Protein AF-A0A151RC34-F1 (afdb_monomer_lite)

Radius of gyration: 18.87 Å; chains: 1; bounding box: 46×56×33 Å

Secondary structure (DSSP, 8-state):
-HHHHHHHHHHHHHHH-GGGSS--SS-HHHHHHHHHHHHHHHHHHHHH-S----------------------S-HHHHHHHHHHHHHHHHHHHHHHHHHHHHTT-

Structure (mmCIF, N/CA/C/O backbone):
data_AF-A0A151RC34-F1
#
_entry.id   AF-A0A151RC34-F1
#
loop_
_atom_site.group_PDB
_atom_site.id
_atom_site.type_symbol
_atom_site.label_atom_id
_atom_site.label_alt_id
_atom_site.label_comp_id
_atom_site.label_asym_id
_atom_site.label_entity_id
_atom_site.label_seq_id
_atom_site.pdbx_PDB_ins_code
_atom_site.Cartn_x
_atom_site.Cartn_y
_atom_site.Cartn_z
_atom_site.occupancy
_atom_site.B_iso_or_equiv
_atom_site.auth_seq_id
_atom_site.auth_comp_id
_atom_site.auth_asym_id
_atom_site.auth_atom_id
_atom_site.pdbx_PDB_model_num
ATOM 1 N N . VAL A 1 1 ? -4.621 -21.287 5.215 1.00 83.62 1 VAL A N 1
ATOM 2 C CA . VAL A 1 1 ? -4.335 -20.831 3.830 1.00 83.62 1 VAL A CA 1
ATOM 3 C C . VAL A 1 1 ? -4.785 -19.389 3.599 1.00 83.62 1 VAL A C 1
ATOM 5 O O . VAL A 1 1 ? -3.921 -18.561 3.359 1.00 83.62 1 VAL A O 1
ATOM 8 N N . LEU A 1 2 ? -6.077 -19.045 3.736 1.00 89.44 2 LEU A N 1
ATOM 9 C CA . LEU A 1 2 ? -6.580 -17.684 3.454 1.00 89.44 2 LEU A CA 1
ATOM 10 C C . LEU A 1 2 ? -5.937 -16.584 4.319 1.00 89.44 2 LEU A C 1
ATOM 12 O O . LEU A 1 2 ? -5.527 -15.558 3.788 1.00 89.44 2 LEU A O 1
ATOM 16 N N . ARG A 1 3 ? -5.788 -16.822 5.630 1.00 88.75 3 ARG A N 1
ATOM 17 C CA . ARG A 1 3 ? -5.113 -15.891 6.552 1.00 88.75 3 ARG A CA 1
ATOM 18 C C . ARG A 1 3 ? -3.698 -15.538 6.075 1.00 88.75 3 ARG A C 1
ATOM 20 O O . ARG A 1 3 ? -3.411 -14.360 5.921 1.00 88.75 3 ARG A O 1
ATOM 27 N N . ASN A 1 4 ? -2.873 -16.533 5.741 1.00 88.06 4 ASN A N 1
ATOM 28 C CA . ASN A 1 4 ? -1.509 -16.301 5.249 1.00 88.06 4 ASN A CA 1
ATOM 29 C C . ASN A 1 4 ? -1.482 -15.478 3.954 1.00 88.06 4 ASN A C 1
ATOM 31 O O . ASN A 1 4 ? -0.586 -14.664 3.761 1.00 88.06 4 ASN A O 1
ATOM 35 N N . VAL A 1 5 ? -2.449 -15.683 3.053 1.00 85.94 5 VAL A N 1
ATOM 36 C CA . VAL A 1 5 ? -2.542 -14.895 1.813 1.00 85.94 5 VAL A CA 1
ATOM 37 C C . VAL A 1 5 ? -2.852 -13.435 2.133 1.00 85.94 5 VAL A C 1
ATOM 39 O O . VAL A 1 5 ? -2.202 -12.542 1.597 1.00 85.94 5 VAL A O 1
ATOM 42 N N . ILE A 1 6 ? -3.802 -13.196 3.039 1.00 86.00 6 ILE A N 1
ATOM 43 C CA . ILE A 1 6 ? -4.184 -11.851 3.479 1.00 86.00 6 ILE A CA 1
ATOM 44 C C . ILE A 1 6 ? -3.004 -11.157 4.174 1.00 86.00 6 ILE A C 1
ATOM 46 O O . ILE A 1 6 ? -2.664 -10.029 3.828 1.00 86.00 6 ILE A O 1
ATOM 50 N N . GLU A 1 7 ? -2.336 -11.843 5.101 1.00 88.81 7 GLU A N 1
ATOM 51 C CA . GLU A 1 7 ? -1.150 -11.335 5.801 1.00 88.81 7 GLU A CA 1
ATOM 52 C C . GLU A 1 7 ? -0.027 -10.983 4.823 1.00 88.81 7 GLU A C 1
ATOM 54 O O . GLU A 1 7 ? 0.583 -9.923 4.946 1.00 88.81 7 GLU A O 1
ATOM 59 N N . ARG A 1 8 ? 0.197 -11.814 3.797 1.00 86.62 8 ARG A N 1
ATOM 60 C CA . ARG A 1 8 ? 1.208 -11.543 2.771 1.00 86.62 8 ARG A CA 1
ATOM 61 C C . ARG A 1 8 ? 0.883 -10.302 1.940 1.00 86.62 8 ARG A C 1
ATOM 63 O O . ARG A 1 8 ? 1.788 -9.524 1.654 1.00 86.62 8 ARG A O 1
ATOM 70 N N . ILE A 1 9 ? -0.384 -10.090 1.579 1.00 86.69 9 ILE A N 1
ATOM 71 C CA . ILE A 1 9 ? -0.818 -8.880 0.858 1.00 86.69 9 ILE A CA 1
ATOM 72 C C . ILE A 1 9 ? -0.559 -7.633 1.710 1.00 86.69 9 ILE A C 1
ATOM 74 O O . ILE A 1 9 ? 0.039 -6.672 1.227 1.00 86.69 9 ILE A O 1
ATOM 78 N N . PHE A 1 10 ? -0.939 -7.662 2.990 1.00 86.88 10 PHE A N 1
ATOM 79 C CA . PHE A 1 10 ? -0.669 -6.545 3.895 1.00 86.88 10 PHE A CA 1
ATOM 80 C C . PHE A 1 10 ? 0.828 -6.325 4.135 1.00 86.88 10 PHE A C 1
ATOM 82 O O . PHE A 1 10 ? 1.250 -5.177 4.244 1.00 86.88 10 PHE A O 1
ATOM 89 N N . GLY A 1 11 ? 1.636 -7.388 4.166 1.00 89.19 11 GLY A N 1
ATOM 90 C CA . GLY A 1 11 ? 3.095 -7.289 4.238 1.00 89.19 11 GLY A CA 1
ATOM 91 C C . GLY A 1 11 ? 3.692 -6.541 3.043 1.00 89.19 11 GLY A C 1
ATOM 92 O O . GLY A 1 11 ? 4.480 -5.617 3.230 1.00 89.19 11 GLY A O 1
ATOM 93 N N . ILE A 1 12 ? 3.248 -6.863 1.822 1.00 86.50 12 IL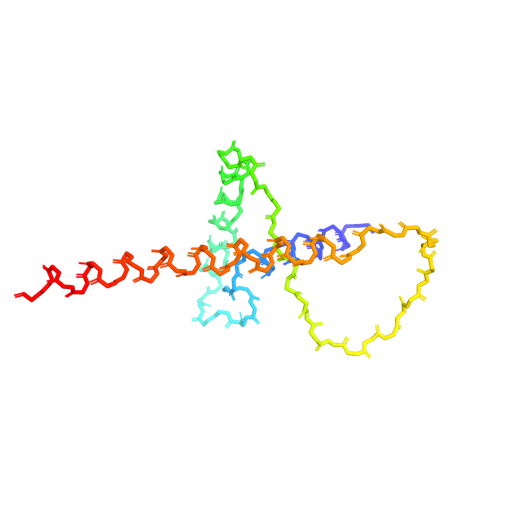E A N 1
ATOM 94 C CA . ILE A 1 12 ? 3.667 -6.148 0.603 1.00 86.50 12 ILE A CA 1
ATOM 95 C C . ILE A 1 12 ? 3.255 -4.676 0.680 1.00 86.50 12 ILE A C 1
ATOM 97 O O . ILE A 1 12 ? 4.056 -3.795 0.382 1.00 86.50 12 ILE A O 1
ATOM 101 N N . PHE A 1 13 ? 2.019 -4.391 1.096 1.00 88.44 13 PHE A N 1
ATOM 102 C CA . PHE A 1 13 ? 1.532 -3.014 1.177 1.00 88.44 13 PHE A CA 1
ATOM 103 C C . PHE A 1 13 ? 2.275 -2.190 2.225 1.00 88.44 13 PHE A C 1
ATOM 105 O O . PHE A 1 13 ? 2.613 -1.050 1.933 1.00 88.44 13 PHE A O 1
ATOM 112 N N . LYS A 1 14 ? 2.593 -2.761 3.391 1.00 89.19 14 LYS A N 1
ATOM 113 C CA . LYS A 1 14 ? 3.426 -2.101 4.407 1.00 89.19 14 LYS A CA 1
ATOM 114 C C . LYS A 1 14 ? 4.838 -1.813 3.909 1.00 89.19 14 LYS A C 1
ATOM 116 O O . LYS A 1 14 ? 5.324 -0.705 4.084 1.00 89.19 14 LYS A O 1
ATOM 121 N N . SER A 1 15 ? 5.453 -2.770 3.215 1.00 87.62 15 SER A N 1
ATOM 122 C CA . SER A 1 15 ? 6.780 -2.586 2.617 1.00 87.62 15 SER A CA 1
ATOM 123 C C . SER A 1 15 ? 6.790 -1.542 1.491 1.00 87.62 15 SER A C 1
ATOM 125 O O . SER A 1 15 ? 7.776 -0.832 1.321 1.00 87.62 15 SER A O 1
ATOM 127 N N . ARG A 1 16 ? 5.709 -1.434 0.707 1.00 85.81 16 ARG A N 1
ATOM 128 C CA . ARG A 1 16 ? 5.620 -0.519 -0.447 1.00 85.81 16 ARG A CA 1
ATOM 129 C C . ARG A 1 16 ? 5.124 0.881 -0.086 1.00 85.81 16 ARG A C 1
ATOM 131 O O . ARG A 1 16 ? 5.522 1.848 -0.730 1.00 85.81 16 ARG A O 1
ATOM 138 N N . PHE A 1 17 ? 4.228 0.996 0.889 1.00 89.12 17 PHE A N 1
ATOM 139 C CA . PHE A 1 17 ? 3.571 2.248 1.242 1.00 89.12 17 PHE A CA 1
ATOM 140 C C . PHE A 1 17 ? 3.657 2.474 2.753 1.00 89.12 17 PHE A C 1
ATOM 142 O O . PHE A 1 17 ? 2.919 1.877 3.540 1.00 89.12 17 PHE A O 1
ATOM 149 N N . THR A 1 18 ? 4.511 3.417 3.152 1.00 89.50 18 THR A N 1
ATOM 150 C CA . THR A 1 18 ? 4.764 3.778 4.559 1.00 89.50 18 THR A CA 1
ATOM 151 C C . THR A 1 18 ? 3.513 4.231 5.314 1.00 89.50 18 THR A C 1
ATOM 153 O O . THR A 1 18 ? 3.469 4.150 6.539 1.00 89.50 18 THR A O 1
ATOM 156 N N . ILE A 1 19 ? 2.455 4.635 4.602 1.00 88.19 19 ILE A N 1
ATOM 157 C CA . ILE A 1 19 ? 1.146 4.974 5.177 1.00 88.19 19 ILE A CA 1
ATOM 158 C C . ILE A 1 19 ? 0.487 3.809 5.936 1.00 88.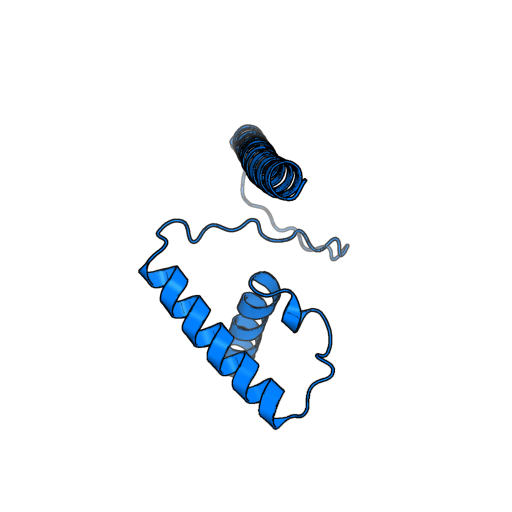19 19 ILE A C 1
ATOM 160 O O . ILE A 1 19 ? -0.390 4.053 6.756 1.00 88.19 19 ILE A O 1
ATOM 164 N N . PHE A 1 20 ? 0.903 2.558 5.699 1.00 87.19 20 PHE A N 1
ATOM 165 C CA . PHE A 1 20 ? 0.422 1.391 6.451 1.00 87.19 20 PHE A CA 1
ATOM 166 C C . PHE A 1 20 ? 1.289 1.029 7.671 1.00 87.19 20 PHE A C 1
ATOM 168 O O . PHE A 1 20 ? 0.927 0.105 8.407 1.00 87.19 20 PHE A O 1
ATOM 175 N N . ASN A 1 21 ? 2.419 1.712 7.902 1.00 85.94 21 ASN A N 1
ATOM 176 C CA . ASN A 1 21 ? 3.308 1.429 9.041 1.00 85.94 21 ASN A CA 1
ATOM 177 C C . ASN A 1 21 ? 2.770 1.983 10.365 1.00 85.94 21 ASN A C 1
ATOM 179 O O . ASN A 1 21 ? 3.126 1.489 11.433 1.00 85.94 21 ASN A O 1
ATOM 183 N N . SER A 1 22 ? 1.875 2.964 10.306 1.00 83.56 22 SER A N 1
ATOM 184 C CA . SER A 1 22 ? 1.146 3.490 11.456 1.00 83.56 22 SER A CA 1
ATOM 185 C C . SER A 1 22 ? -0.355 3.439 11.192 1.00 83.56 22 SER A C 1
ATOM 187 O O . SER A 1 22 ? -0.797 3.338 10.049 1.00 83.56 22 SER A O 1
ATOM 189 N N . ALA A 1 23 ? -1.156 3.467 12.259 1.00 79.25 23 ALA A N 1
ATOM 190 C CA . ALA A 1 23 ? -2.605 3.551 12.134 1.00 79.25 23 ALA A CA 1
ATOM 191 C C . ALA A 1 23 ? -2.969 4.910 11.508 1.00 79.25 23 ALA A C 1
ATOM 193 O O . ALA A 1 23 ? -2.732 5.943 12.142 1.00 79.25 23 ALA A O 1
ATOM 194 N N . PRO A 1 24 ? -3.532 4.946 10.287 1.00 76.56 24 PRO A N 1
ATOM 195 C CA . PRO A 1 24 ? -3.854 6.213 9.660 1.00 76.56 24 PRO A CA 1
ATOM 196 C C . PRO A 1 24 ? -4.971 6.903 10.457 1.00 76.56 24 PRO A C 1
ATOM 198 O O . PRO A 1 24 ? -5.970 6.245 10.771 1.00 76.56 24 PRO A O 1
ATOM 201 N N . PRO A 1 25 ? -4.876 8.211 10.755 1.00 85.62 25 PRO A N 1
ATOM 202 C CA . PRO A 1 25 ? -5.888 8.948 11.514 1.00 85.62 25 PRO A CA 1
ATOM 203 C C . PRO A 1 25 ? -7.111 9.294 10.641 1.00 85.62 25 PRO A C 1
ATOM 205 O O . PRO A 1 25 ? -7.613 10.415 10.652 1.00 85.62 25 PRO A O 1
ATOM 208 N N . PHE A 1 26 ? -7.571 8.341 9.833 1.00 88.62 26 PHE A N 1
ATOM 209 C CA . PHE A 1 26 ? -8.663 8.518 8.885 1.00 88.62 26 PHE A CA 1
ATOM 210 C C . PHE A 1 26 ? -9.906 7.752 9.322 1.00 88.62 26 PHE A C 1
ATOM 212 O O . PHE A 1 26 ? -9.821 6.703 9.963 1.00 88.62 26 PHE A O 1
ATOM 219 N N . LEU A 1 27 ? -11.074 8.250 8.911 1.00 92.81 27 LEU A N 1
ATOM 220 C CA . LEU A 1 27 ? -12.336 7.532 9.064 1.00 92.81 27 LEU A CA 1
ATOM 221 C C . LEU A 1 27 ? -12.278 6.192 8.321 1.00 92.81 27 LEU A C 1
ATOM 223 O O . LEU A 1 27 ? -11.622 6.074 7.287 1.00 92.81 27 LEU A O 1
ATOM 227 N N . PHE A 1 28 ? -13.031 5.201 8.802 1.00 90.19 28 PHE A N 1
ATOM 228 C CA . PHE A 1 28 ? -13.041 3.855 8.221 1.00 90.19 28 PHE A CA 1
ATOM 229 C C . PHE A 1 28 ? -13.296 3.853 6.703 1.00 90.19 28 PHE A C 1
ATOM 231 O O . PHE A 1 28 ? -12.609 3.155 5.964 1.00 90.19 28 PHE A O 1
ATOM 238 N N . LYS A 1 29 ? -14.216 4.700 6.217 1.00 93.56 29 LYS A N 1
ATOM 239 C CA . LYS A 1 29 ? -14.484 4.852 4.777 1.00 93.56 29 LYS A CA 1
ATOM 240 C C . LYS A 1 29 ? -13.218 5.221 3.992 1.00 93.56 29 LYS A C 1
ATOM 242 O O . LYS A 1 29 ? -12.906 4.589 2.990 1.00 93.56 29 LYS A O 1
ATOM 247 N N . THR A 1 30 ? -12.467 6.199 4.486 1.00 91.88 30 THR A N 1
ATOM 248 C CA . THR A 1 30 ? -11.215 6.658 3.878 1.00 91.88 30 THR A CA 1
ATOM 249 C C . THR A 1 30 ? -10.117 5.598 3.966 1.00 91.88 30 THR A C 1
ATOM 251 O O . THR A 1 30 ? -9.336 5.459 3.033 1.00 91.88 30 THR A O 1
ATOM 254 N N . GLN A 1 31 ? -10.070 4.800 5.039 1.00 90.94 31 GLN A N 1
ATOM 255 C CA . GLN A 1 31 ? -9.130 3.676 5.137 1.00 90.94 31 GLN A CA 1
ATOM 256 C C . GLN A 1 31 ? -9.391 2.617 4.053 1.00 90.94 31 GLN A C 1
ATOM 258 O O . GLN A 1 31 ? -8.447 2.102 3.457 1.00 90.94 31 GLN A O 1
ATOM 263 N N . VAL A 1 32 ? -10.660 2.316 3.755 1.00 91.50 32 VAL A N 1
ATOM 264 C CA . VAL A 1 32 ? -11.029 1.388 2.671 1.00 91.50 32 VAL A CA 1
ATOM 265 C C . VAL A 1 32 ? -10.630 1.951 1.305 1.00 91.50 32 VAL A C 1
ATOM 267 O O . VAL A 1 32 ? -10.031 1.238 0.499 1.00 91.50 32 VAL A O 1
ATOM 270 N N . GLU A 1 33 ? -10.9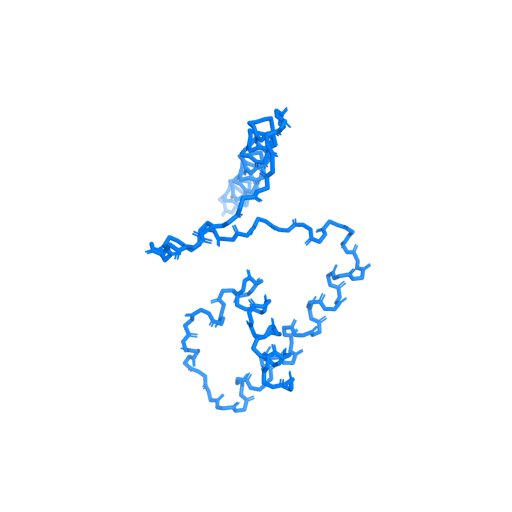14 3.231 1.052 1.00 94.31 33 GLU A N 1
ATOM 271 C CA . GLU A 1 33 ? -10.517 3.911 -0.189 1.00 94.31 33 GLU A CA 1
ATOM 272 C C . GLU A 1 33 ? -8.991 3.914 -0.368 1.00 94.31 33 GLU A C 1
ATOM 274 O O . GLU A 1 33 ? -8.502 3.634 -1.462 1.00 94.31 33 GLU A O 1
ATOM 279 N N . LEU A 1 34 ? -8.235 4.129 0.712 1.00 92.19 34 LEU A N 1
ATOM 280 C CA . LEU A 1 34 ? -6.775 4.089 0.706 1.00 92.19 34 LEU A CA 1
ATOM 281 C C . LEU A 1 34 ? -6.240 2.728 0.243 1.00 92.19 34 LEU A C 1
ATOM 283 O O . LEU A 1 34 ? -5.385 2.670 -0.639 1.00 92.19 34 LEU A O 1
ATOM 287 N N . VAL A 1 35 ? -6.766 1.628 0.794 1.00 91.06 35 VAL A N 1
ATOM 288 C CA . VAL A 1 35 ? -6.377 0.267 0.385 1.00 91.06 35 VAL A CA 1
ATOM 289 C C . VAL A 1 35 ? -6.635 0.055 -1.108 1.00 91.06 35 VAL A C 1
ATOM 291 O O . VAL A 1 35 ? -5.791 -0.515 -1.802 1.00 91.06 35 VAL A O 1
ATOM 294 N N . LEU A 1 36 ? -7.766 0.550 -1.618 1.00 93.62 36 LEU A N 1
ATOM 295 C CA . LEU A 1 36 ? -8.140 0.423 -3.025 1.00 93.62 36 LEU A CA 1
ATOM 296 C C . LEU A 1 36 ? -7.192 1.208 -3.947 1.00 93.62 36 LEU A C 1
ATOM 298 O O . LEU A 1 36 ? -6.731 0.677 -4.959 1.00 93.62 36 LEU A O 1
ATOM 302 N N . VAL A 1 37 ? -6.860 2.447 -3.574 1.00 93.81 37 VAL A N 1
ATOM 303 C CA . VAL A 1 37 ? -5.920 3.304 -4.314 1.00 93.81 37 VAL A CA 1
ATOM 304 C C . VAL A 1 37 ? -4.517 2.701 -4.311 1.00 93.81 37 VAL A C 1
ATOM 306 O O . VAL A 1 37 ? -3.893 2.614 -5.367 1.00 93.81 37 VAL A O 1
ATOM 309 N N . CYS A 1 38 ? -4.034 2.217 -3.165 1.00 91.88 38 CYS A N 1
ATOM 310 C CA . CYS A 1 38 ? -2.737 1.547 -3.067 1.00 91.88 38 CYS A CA 1
ATOM 311 C C . CYS A 1 38 ? -2.681 0.268 -3.914 1.00 91.88 38 CYS A C 1
ATOM 313 O O . CYS A 1 38 ? -1.674 0.024 -4.575 1.00 91.88 38 CYS A O 1
ATOM 315 N N . ALA A 1 39 ? -3.763 -0.516 -3.964 1.00 91.31 39 ALA A N 1
ATOM 316 C CA . ALA A 1 39 ? -3.849 -1.685 -4.837 1.00 91.31 39 ALA A CA 1
ATOM 317 C C . ALA A 1 39 ? -3.798 -1.301 -6.326 1.00 91.31 39 ALA A C 1
ATOM 319 O O . ALA A 1 39 ? -3.058 -1.913 -7.098 1.00 91.31 39 ALA A O 1
ATOM 320 N N . ALA A 1 40 ? -4.544 -0.268 -6.733 1.00 93.38 40 ALA A N 1
ATOM 321 C CA . ALA A 1 40 ? -4.529 0.234 -8.105 1.00 93.38 40 ALA A CA 1
ATOM 322 C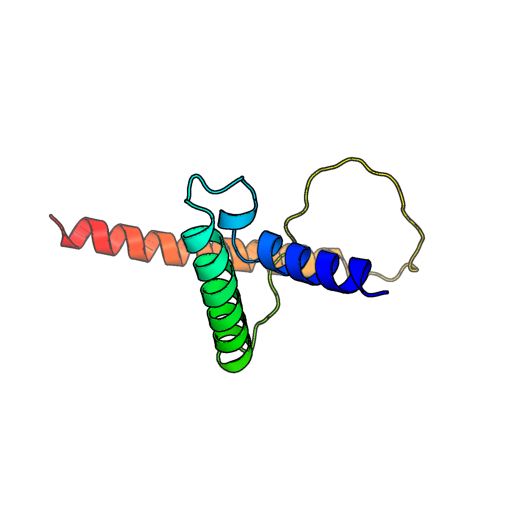 C . ALA A 1 40 ? -3.142 0.763 -8.502 1.00 93.38 40 ALA A C 1
ATOM 324 O O . ALA A 1 40 ? -2.629 0.412 -9.565 1.00 93.38 40 ALA A O 1
ATOM 325 N N . LEU A 1 4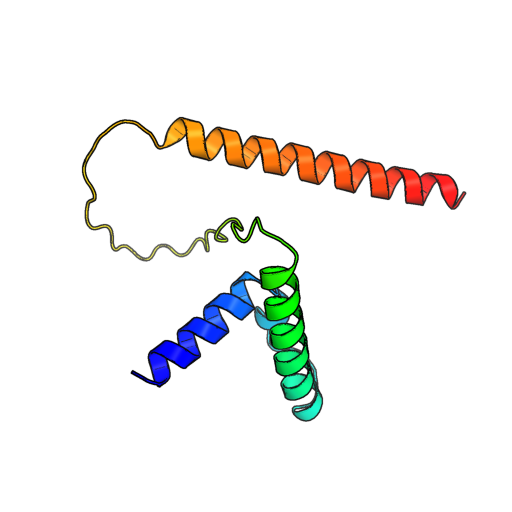1 ? -2.509 1.544 -7.624 1.00 91.50 41 LEU A N 1
ATOM 326 C CA . LEU A 1 41 ? -1.169 2.087 -7.828 1.00 91.50 41 LEU A CA 1
ATOM 327 C C . LEU A 1 41 ? -0.115 0.978 -7.903 1.00 91.50 41 LEU A C 1
ATOM 329 O O . LEU A 1 41 ? 0.731 1.004 -8.791 1.00 91.50 41 LEU A O 1
ATOM 333 N N . HIS A 1 42 ? -0.192 -0.023 -7.023 1.00 87.62 42 HIS A N 1
ATOM 334 C CA . HIS A 1 42 ? 0.686 -1.191 -7.066 1.00 87.62 42 HIS A CA 1
ATOM 335 C C . HIS A 1 42 ? 0.561 -1.936 -8.402 1.00 87.62 42 HIS A C 1
ATOM 337 O O . HIS A 1 42 ? 1.569 -2.233 -9.040 1.00 87.62 42 HIS A O 1
ATOM 343 N N . ASN A 1 43 ? -0.669 -2.181 -8.861 1.00 88.69 43 ASN A N 1
ATOM 344 C CA . ASN A 1 43 ? -0.916 -2.853 -10.137 1.00 88.69 43 ASN A CA 1
ATOM 345 C C . ASN A 1 43 ? -0.412 -2.035 -11.333 1.00 88.69 43 ASN A C 1
ATOM 347 O O . ASN A 1 43 ? 0.147 -2.601 -12.270 1.00 88.69 43 ASN A O 1
ATOM 351 N N . PHE A 1 44 ? -0.595 -0.713 -11.299 1.00 89.38 44 PHE A N 1
ATOM 352 C CA . PHE A 1 44 ? -0.102 0.191 -12.333 1.00 89.38 44 PHE A CA 1
ATOM 353 C C . PHE A 1 44 ? 1.428 0.187 -12.396 1.00 89.38 44 PHE A C 1
ATOM 355 O O . PHE A 1 44 ? 1.998 -0.057 -13.456 1.00 89.38 44 PHE A O 1
ATOM 362 N N . LEU A 1 45 ? 2.098 0.376 -11.256 1.00 85.94 45 LEU A N 1
ATOM 363 C CA . LEU A 1 45 ? 3.559 0.371 -11.182 1.00 85.94 45 LEU A CA 1
ATOM 364 C C . LEU A 1 45 ? 4.147 -0.972 -11.613 1.00 85.94 45 LEU A C 1
ATOM 366 O O . LEU A 1 45 ? 5.119 -0.985 -12.353 1.00 85.94 45 LEU A O 1
ATOM 370 N N . ARG A 1 46 ? 3.522 -2.092 -11.238 1.00 83.06 46 ARG A N 1
ATOM 371 C CA . ARG A 1 46 ? 3.945 -3.428 -11.678 1.00 83.06 46 ARG A CA 1
ATOM 372 C C . ARG A 1 46 ? 3.834 -3.624 -13.193 1.00 83.06 46 ARG A C 1
ATOM 374 O O . ARG A 1 46 ? 4.583 -4.403 -13.776 1.00 83.06 46 ARG A O 1
ATOM 381 N N . LYS A 1 47 ? 2.870 -2.961 -13.835 1.00 85.69 47 LYS A N 1
ATOM 382 C CA . LYS A 1 47 ? 2.679 -3.030 -15.286 1.00 85.69 47 LYS A CA 1
ATOM 383 C C . LYS A 1 47 ? 3.679 -2.145 -16.033 1.00 85.69 47 LYS A C 1
ATOM 385 O O . LYS A 1 47 ? 4.217 -2.573 -17.051 1.00 85.69 47 LYS A O 1
ATOM 390 N N . GLU A 1 48 ? 3.903 -0.930 -15.542 1.00 84.38 48 GLU A N 1
ATOM 391 C CA . GLU A 1 48 ? 4.663 0.103 -16.256 1.00 84.38 48 GLU A CA 1
ATOM 392 C C . GLU A 1 48 ? 6.155 0.143 -15.869 1.00 84.38 48 GLU A C 1
ATOM 394 O O . GLU A 1 48 ? 6.991 0.542 -16.677 1.00 84.38 48 GLU A O 1
ATOM 399 N N . CYS A 1 49 ? 6.525 -0.309 -14.667 1.00 72.19 49 CYS A N 1
ATOM 400 C CA . CYS A 1 49 ? 7.903 -0.328 -14.179 1.00 72.19 49 CYS A CA 1
ATOM 401 C C . CYS A 1 49 ? 8.421 -1.774 -14.102 1.00 72.19 49 CYS A C 1
ATOM 403 O O . CYS A 1 49 ? 7.950 -2.572 -13.296 1.00 72.19 49 CYS A O 1
ATOM 405 N N . ARG A 1 50 ? 9.400 -2.132 -14.948 1.00 63.72 50 ARG A N 1
ATOM 406 C CA . ARG A 1 50 ? 9.981 -3.493 -14.985 1.00 63.72 50 ARG A CA 1
ATOM 407 C C . ARG A 1 50 ? 10.978 -3.788 -13.859 1.00 63.72 50 ARG A C 1
ATOM 409 O O . ARG A 1 50 ? 11.320 -4.950 -13.663 1.00 63.72 50 ARG A O 1
ATOM 416 N N . SER A 1 51 ? 11.415 -2.770 -13.121 1.00 60.41 51 SER A N 1
ATOM 417 C CA . SER A 1 51 ? 12.263 -2.923 -11.936 1.00 60.41 51 SER A CA 1
ATOM 418 C C . SER A 1 51 ? 11.378 -2.991 -10.691 1.00 60.41 51 SER A C 1
ATOM 420 O O . SER A 1 51 ? 11.178 -1.999 -9.999 1.00 60.41 51 SER A O 1
ATOM 422 N N . ASP A 1 52 ? 10.793 -4.163 -10.441 1.00 57.53 52 ASP A N 1
ATOM 423 C CA . ASP A 1 52 ? 9.961 -4.433 -9.253 1.00 57.53 52 ASP A CA 1
ATOM 424 C C . ASP A 1 52 ? 10.822 -4.789 -8.013 1.00 57.53 52 ASP A C 1
ATOM 426 O O . ASP A 1 52 ? 10.303 -5.091 -6.932 1.00 57.53 52 ASP A O 1
ATOM 430 N N . GLU A 1 53 ? 12.149 -4.745 -8.162 1.00 56.12 53 GLU A N 1
ATOM 431 C CA . GLU A 1 53 ? 13.133 -4.990 -7.112 1.00 56.12 53 GLU A CA 1
ATOM 432 C C . GLU A 1 53 ? 13.249 -3.738 -6.241 1.00 56.12 53 GLU A C 1
ATOM 434 O O . GLU A 1 53 ? 13.818 -2.724 -6.640 1.00 56.12 53 GLU A O 1
ATOM 439 N N . PHE A 1 54 ? 12.648 -3.786 -5.055 1.00 56.22 54 PHE A N 1
ATOM 440 C CA . PHE A 1 54 ? 12.908 -2.782 -4.031 1.00 56.22 54 PHE A CA 1
ATOM 441 C C . PHE A 1 54 ? 13.756 -3.417 -2.940 1.00 56.22 54 PHE A C 1
ATOM 443 O O . PHE A 1 54 ? 13.560 -4.600 -2.642 1.00 56.22 54 PHE A O 1
ATOM 450 N N . PRO A 1 55 ? 14.624 -2.629 -2.291 1.00 53.31 55 PRO A N 1
ATOM 451 C CA . PRO A 1 55 ? 15.307 -3.075 -1.095 1.00 53.31 55 PRO A CA 1
ATOM 452 C C . PRO A 1 55 ? 14.262 -3.501 -0.066 1.00 53.31 55 PRO A C 1
ATOM 454 O O . PRO A 1 55 ? 13.338 -2.748 0.251 1.00 53.31 55 PRO A O 1
ATOM 457 N N . ILE A 1 56 ? 14.398 -4.723 0.435 1.00 54.62 56 ILE A N 1
ATOM 458 C CA . ILE A 1 56 ? 13.682 -5.163 1.625 1.00 54.62 56 ILE A CA 1
ATOM 459 C C . ILE A 1 56 ? 14.172 -4.236 2.739 1.00 54.62 56 ILE A C 1
ATOM 461 O O . ILE A 1 56 ? 15.373 -4.202 3.012 1.00 54.62 56 ILE A O 1
ATOM 465 N N . GLU A 1 57 ? 13.282 -3.442 3.340 1.00 50.91 57 GLU A N 1
ATOM 466 C CA . GLU A 1 57 ? 13.633 -2.731 4.567 1.00 50.91 57 GLU A CA 1
ATOM 467 C C . GLU A 1 57 ? 14.032 -3.795 5.590 1.00 50.91 57 GLU A C 1
ATOM 469 O O . GLU A 1 57 ? 13.215 -4.629 5.988 1.00 50.91 57 GLU A O 1
ATOM 474 N N . VAL A 1 58 ? 15.318 -3.811 5.945 1.00 48.69 58 VAL A N 1
ATOM 475 C CA . VAL A 1 58 ? 15.847 -4.640 7.023 1.00 48.69 58 VAL A CA 1
ATOM 476 C C . VAL A 1 58 ? 15.213 -4.086 8.291 1.00 48.69 58 VAL A C 1
ATOM 478 O O . VAL A 1 58 ? 15.644 -3.073 8.834 1.00 48.69 58 VAL A O 1
ATOM 481 N N . VAL A 1 59 ? 14.085 -4.668 8.691 1.00 46.50 59 VAL A N 1
ATOM 482 C CA . VAL A 1 59 ? 13.495 -4.390 9.993 1.00 46.50 59 VAL A CA 1
ATOM 483 C C . VAL A 1 59 ? 14.461 -5.007 10.993 1.00 46.50 59 VAL A C 1
ATOM 485 O O . VAL A 1 59 ? 14.517 -6.229 11.116 1.00 46.50 59 VAL A O 1
ATOM 488 N N . ASP A 1 60 ? 15.261 -4.162 11.640 1.00 46.66 60 ASP A N 1
ATOM 489 C CA . ASP A 1 60 ? 16.101 -4.528 12.778 1.00 46.66 60 ASP A CA 1
ATOM 490 C C . ASP A 1 60 ? 15.205 -5.084 13.901 1.00 46.66 60 ASP A C 1
ATOM 492 O O . ASP A 1 60 ? 14.728 -4.358 14.770 1.00 46.66 60 ASP A O 1
ATOM 496 N N . GLU A 1 61 ? 14.933 -6.387 13.868 1.00 39.19 61 GLU A N 1
ATOM 497 C CA . GLU A 1 61 ? 14.313 -7.141 14.957 1.00 39.19 61 GLU A CA 1
ATOM 498 C C . GLU A 1 61 ? 15.160 -8.405 15.174 1.00 39.19 61 GLU A C 1
ATOM 500 O O . GLU A 1 61 ? 15.344 -9.191 14.238 1.00 39.19 61 GLU A O 1
ATOM 505 N N . PRO A 1 62 ? 15.745 -8.605 16.369 1.00 44.19 62 PRO A N 1
ATOM 506 C CA . PRO A 1 62 ? 16.684 -9.687 16.632 1.00 44.19 62 PRO A CA 1
ATOM 507 C C . PRO A 1 62 ? 15.937 -11.005 16.879 1.00 44.19 62 PRO A C 1
ATOM 509 O O . PRO A 1 62 ? 16.020 -11.588 17.956 1.00 44.19 62 PRO A O 1
ATOM 512 N N . SER A 1 63 ? 15.219 -11.510 15.879 1.00 39.59 63 SER A N 1
ATOM 513 C CA . SER A 1 63 ? 14.585 -12.826 15.946 1.00 39.59 63 SER A CA 1
ATOM 514 C C . SER A 1 63 ? 15.378 -13.839 15.127 1.00 39.59 63 SER A C 1
ATOM 516 O O . SER A 1 63 ? 15.202 -14.027 13.925 1.00 39.59 63 SER A O 1
ATOM 518 N N . SER A 1 64 ? 16.287 -14.494 15.847 1.00 50.19 64 SER A N 1
ATOM 519 C CA . SER A 1 64 ? 17.009 -15.707 15.474 1.00 50.19 64 SER A CA 1
ATOM 520 C C . SER A 1 64 ? 16.115 -16.729 14.755 1.00 50.19 64 SER A C 1
ATOM 522 O O . SER A 1 64 ? 15.223 -17.321 15.357 1.00 50.19 64 SER A O 1
ATOM 524 N N . SER A 1 65 ? 16.378 -16.969 13.470 1.00 37.06 65 SER A N 1
ATOM 525 C CA . SER A 1 65 ? 16.247 -18.295 12.846 1.00 37.06 65 SER A CA 1
ATOM 526 C C . SER A 1 65 ? 17.007 -18.328 11.517 1.00 37.06 65 SER A C 1
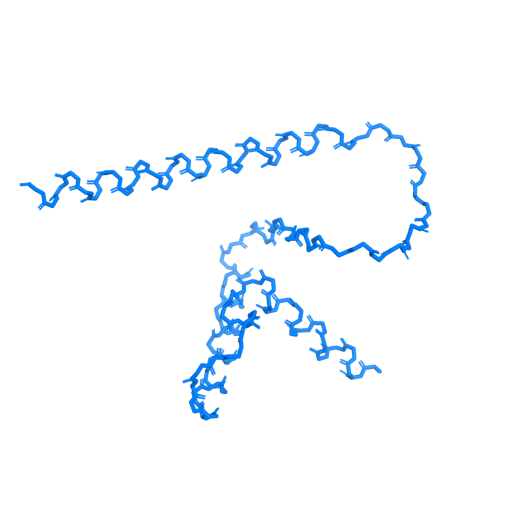ATOM 528 O O . SER A 1 65 ? 16.454 -18.230 10.427 1.00 37.06 65 SER A O 1
ATOM 530 N N . MET A 1 66 ? 18.328 -18.466 11.628 1.00 42.22 66 MET A N 1
ATOM 531 C CA . MET A 1 66 ? 19.157 -19.004 10.553 1.00 42.22 66 MET A CA 1
ATOM 532 C C . MET A 1 66 ? 18.779 -20.470 10.316 1.00 42.22 66 MET A C 1
ATOM 534 O O . MET A 1 66 ? 18.737 -21.235 11.277 1.00 42.22 66 MET A O 1
ATOM 538 N N . LEU A 1 67 ? 18.627 -20.878 9.055 1.00 36.44 67 LEU A N 1
ATOM 539 C CA . LEU A 1 67 ? 19.081 -22.194 8.596 1.00 36.44 67 LEU A CA 1
ATOM 540 C C . LEU A 1 67 ? 19.711 -22.079 7.196 1.00 36.44 67 LEU A C 1
ATOM 542 O O . LEU A 1 67 ? 19.391 -21.147 6.455 1.00 36.44 67 LEU A O 1
ATOM 546 N N . PRO A 1 68 ? 20.673 -22.964 6.879 1.00 49.31 68 PRO A N 1
ATOM 547 C CA . PRO A 1 68 ? 21.860 -22.611 6.119 1.00 49.31 68 PRO A CA 1
ATOM 548 C C . PRO A 1 68 ? 21.646 -22.828 4.624 1.00 49.31 68 PRO A C 1
ATOM 550 O O . PRO A 1 68 ? 21.106 -23.852 4.205 1.00 49.31 68 PRO A O 1
ATOM 553 N N . ILE A 1 69 ? 22.114 -21.883 3.811 1.00 35.28 69 ILE A N 1
ATOM 554 C CA . ILE A 1 69 ? 22.307 -22.103 2.380 1.00 35.28 69 ILE A CA 1
ATOM 555 C C . ILE A 1 69 ? 23.794 -21.918 2.109 1.00 35.28 69 ILE A C 1
ATOM 557 O O . ILE A 1 69 ? 24.401 -20.937 2.529 1.00 35.28 69 ILE A O 1
ATOM 561 N N . ASN A 1 70 ? 24.341 -22.961 1.501 1.00 38.62 70 ASN A N 1
ATOM 562 C CA . ASN A 1 70 ? 25.749 -23.291 1.374 1.00 38.62 70 ASN A CA 1
ATOM 563 C C . ASN A 1 70 ? 26.626 -22.162 0.813 1.00 38.62 70 ASN A C 1
ATOM 565 O O . ASN A 1 70 ? 26.198 -21.349 -0.003 1.00 38.62 70 ASN A O 1
ATOM 569 N N . GLU A 1 71 ? 27.877 -22.190 1.262 1.00 47.53 71 GLU A N 1
ATOM 570 C CA . GLU A 1 71 ? 28.999 -21.360 0.835 1.00 47.53 71 GLU A CA 1
ATOM 571 C C . GLU A 1 71 ? 29.255 -21.491 -0.677 1.00 47.53 71 GLU A C 1
ATOM 573 O O . GLU A 1 71 ? 29.557 -22.589 -1.138 1.00 47.53 71 GLU A O 1
ATOM 578 N N . ASP A 1 72 ? 29.163 -20.380 -1.424 1.00 42.94 72 ASP A N 1
ATOM 579 C CA . ASP A 1 72 ? 30.145 -20.008 -2.461 1.00 42.94 72 ASP A CA 1
ATOM 580 C C . ASP A 1 72 ? 30.004 -18.509 -2.863 1.00 42.94 72 ASP A C 1
ATOM 582 O O . ASP A 1 72 ? 29.115 -18.088 -3.599 1.00 42.94 72 ASP A O 1
ATOM 586 N N . HIS A 1 73 ? 30.846 -17.667 -2.261 1.00 48.34 73 HIS A N 1
ATOM 587 C CA . HIS A 1 73 ? 31.425 -16.400 -2.754 1.00 48.34 73 HIS A CA 1
ATOM 588 C C . HIS A 1 73 ? 30.650 -15.421 -3.689 1.00 48.34 73 HIS A C 1
ATOM 590 O O . HIS A 1 73 ? 31.201 -15.003 -4.704 1.00 48.34 73 HIS A O 1
ATOM 596 N N . THR A 1 74 ? 29.436 -14.932 -3.375 1.00 48.66 74 THR A N 1
ATOM 597 C CA . THR A 1 74 ? 28.805 -13.837 -4.186 1.00 48.66 74 THR A CA 1
ATOM 598 C C . THR A 1 74 ? 28.153 -12.680 -3.394 1.00 48.66 74 THR A C 1
ATOM 600 O O . THR A 1 74 ? 27.590 -11.764 -3.984 1.00 48.66 74 THR A O 1
ATOM 603 N N . PHE A 1 75 ? 28.241 -12.642 -2.060 1.00 46.53 75 PHE A N 1
ATOM 604 C CA . PHE A 1 75 ? 27.422 -11.709 -1.258 1.00 46.53 75 PHE A CA 1
ATOM 605 C C . PHE A 1 75 ? 27.952 -10.260 -1.161 1.00 46.53 75 PHE A C 1
ATOM 607 O O . PHE A 1 75 ? 27.161 -9.318 -1.175 1.00 46.53 75 PHE A O 1
ATOM 614 N N . GLU A 1 76 ? 29.271 -10.043 -1.102 1.00 50.97 76 GLU A N 1
ATOM 615 C CA . GLU A 1 76 ? 29.841 -8.686 -0.973 1.00 50.97 76 GLU A CA 1
ATOM 616 C C . GLU A 1 76 ? 29.657 -7.776 -2.203 1.00 50.97 76 GLU A C 1
ATOM 618 O O . GLU A 1 76 ? 29.314 -6.604 -2.014 1.00 50.97 76 GLU A O 1
ATOM 623 N N . PRO A 1 77 ? 29.827 -8.258 -3.453 1.00 46.72 77 PRO A N 1
ATOM 624 C CA . PRO A 1 77 ? 29.670 -7.407 -4.631 1.00 46.72 77 PRO A CA 1
ATOM 625 C C . PRO A 1 77 ? 28.244 -6.865 -4.768 1.00 46.72 77 PRO A C 1
ATOM 627 O O . PRO A 1 77 ? 28.055 -5.712 -5.143 1.00 46.72 77 PRO A O 1
ATOM 630 N N . ILE A 1 78 ? 27.238 -7.674 -4.419 1.00 56.94 78 ILE A N 1
ATOM 631 C CA . ILE A 1 78 ? 25.820 -7.318 -4.566 1.00 56.94 78 ILE A CA 1
ATOM 632 C C . ILE A 1 78 ? 25.435 -6.195 -3.594 1.00 56.94 78 ILE A C 1
ATOM 634 O O . ILE A 1 78 ? 24.806 -5.221 -4.005 1.00 56.94 78 ILE A O 1
ATOM 638 N N . ILE A 1 79 ? 25.868 -6.280 -2.331 1.00 58.44 79 ILE A N 1
ATOM 639 C CA . ILE A 1 79 ? 25.577 -5.248 -1.322 1.00 58.44 79 ILE A CA 1
ATOM 640 C C . ILE A 1 79 ? 26.234 -3.912 -1.694 1.00 58.44 79 ILE A C 1
ATOM 642 O O . ILE A 1 79 ? 25.616 -2.855 -1.556 1.00 58.44 79 ILE A O 1
ATOM 646 N N . GLN A 1 80 ? 27.470 -3.940 -2.199 1.00 64.56 80 GLN A N 1
ATOM 647 C CA . GLN A 1 80 ? 28.173 -2.720 -2.606 1.00 64.56 80 GLN A CA 1
ATOM 648 C C . GLN A 1 80 ? 27.527 -2.045 -3.823 1.00 64.56 80 GLN A C 1
ATOM 650 O O . GLN A 1 80 ? 27.416 -0.819 -3.843 1.00 64.56 80 GLN A O 1
ATOM 655 N N . ILE A 1 81 ? 27.061 -2.826 -4.804 1.00 67.81 81 ILE A N 1
ATOM 656 C CA . ILE A 1 81 ? 26.349 -2.306 -5.981 1.00 67.81 81 ILE A CA 1
ATOM 657 C C . ILE A 1 81 ? 25.043 -1.621 -5.555 1.00 67.81 81 ILE A C 1
ATOM 659 O O . ILE A 1 81 ? 24.795 -0.480 -5.940 1.00 67.81 81 ILE A O 1
ATOM 663 N N . GLN A 1 82 ? 24.257 -2.257 -4.684 1.00 69.69 82 GLN A N 1
ATOM 664 C CA . GLN A 1 82 ? 22.986 -1.703 -4.205 1.00 69.69 82 GLN A CA 1
ATOM 665 C C . GLN A 1 82 ? 23.164 -0.415 -3.386 1.00 69.69 82 GLN A C 1
ATOM 667 O O . GLN A 1 82 ? 22.392 0.536 -3.528 1.00 69.69 82 GLN A O 1
ATOM 672 N N . GLU A 1 83 ? 24.195 -0.346 -2.541 1.00 74.88 83 GLU A N 1
ATOM 673 C CA . GLU A 1 83 ? 24.491 0.861 -1.762 1.00 74.88 83 GLU A CA 1
ATOM 674 C C . GLU A 1 83 ? 24.965 2.018 -2.654 1.00 74.88 83 GLU A C 1
ATOM 676 O O . GLU A 1 83 ? 24.649 3.181 -2.384 1.00 74.88 83 GLU A O 1
ATOM 681 N N . GLN A 1 84 ? 25.689 1.716 -3.733 1.00 76.94 84 GLN A N 1
ATOM 682 C CA . GLN A 1 84 ? 26.122 2.723 -4.694 1.00 76.94 84 GLN A CA 1
ATOM 683 C C . GLN A 1 84 ? 24.935 3.292 -5.484 1.00 76.94 84 GLN A C 1
ATOM 685 O O . GLN A 1 84 ? 24.765 4.510 -5.536 1.00 76.94 84 GLN A O 1
ATOM 690 N N . GLU A 1 85 ? 24.048 2.435 -5.993 1.00 79.19 85 GLU A N 1
ATOM 691 C CA . GLU A 1 85 ? 22.830 2.861 -6.696 1.00 79.19 85 GLU A CA 1
ATOM 692 C C . GLU A 1 85 ? 21.916 3.718 -5.801 1.00 79.19 85 GLU A C 1
ATOM 694 O O . GLU A 1 85 ? 21.329 4.710 -6.248 1.00 79.19 85 GLU A O 1
ATOM 699 N N . ARG A 1 86 ? 21.840 3.395 -4.502 1.00 81.88 86 ARG A N 1
ATOM 700 C CA . ARG A 1 86 ? 21.088 4.181 -3.513 1.00 81.88 86 ARG A CA 1
ATOM 701 C C . ARG A 1 86 ? 21.663 5.586 -3.334 1.00 81.88 86 ARG A C 1
ATOM 703 O O . ARG A 1 86 ? 20.899 6.554 -3.247 1.00 81.88 86 ARG A O 1
ATOM 710 N N . LYS A 1 87 ? 22.992 5.711 -3.274 1.00 87.06 87 LYS A N 1
ATOM 711 C CA . LYS A 1 87 ? 23.678 7.009 -3.170 1.00 87.06 87 LYS A CA 1
ATOM 712 C C . LYS A 1 87 ? 23.429 7.860 -4.408 1.00 87.06 87 LYS A C 1
ATOM 714 O O . LYS A 1 87 ? 23.074 9.030 -4.263 1.00 87.06 87 LYS A O 1
ATOM 719 N N . ASP A 1 88 ? 23.519 7.261 -5.589 1.00 90.69 88 ASP A N 1
ATOM 720 C CA . ASP A 1 88 ? 23.332 7.962 -6.859 1.00 90.69 88 ASP A CA 1
ATOM 721 C C . ASP A 1 88 ? 21.882 8.451 -7.018 1.00 90.69 88 ASP A C 1
ATOM 723 O O . ASP A 1 88 ? 21.640 9.617 -7.350 1.00 90.69 88 ASP A O 1
ATOM 727 N N . ALA A 1 89 ? 20.898 7.616 -6.666 1.00 85.38 89 ALA A N 1
ATOM 728 C CA . ALA A 1 89 ? 19.487 8.001 -6.681 1.00 85.38 89 ALA A CA 1
ATOM 729 C C . ALA A 1 89 ? 19.174 9.137 -5.689 1.00 85.38 89 ALA A C 1
ATOM 731 O O . ALA A 1 89 ? 18.394 10.043 -5.997 1.00 85.38 89 ALA A O 1
ATOM 732 N N . ASN A 1 90 ? 19.783 9.120 -4.500 1.00 88.88 90 ASN A N 1
ATOM 733 C CA . ASN A 1 90 ? 19.612 10.188 -3.513 1.00 88.88 90 ASN A CA 1
ATOM 734 C C . ASN A 1 90 ? 20.289 11.493 -3.943 1.00 88.88 90 ASN A C 1
ATOM 736 O O . ASN A 1 90 ? 19.701 12.565 -3.777 1.00 88.88 90 ASN A O 1
ATOM 740 N N . ALA A 1 91 ? 21.481 11.420 -4.536 1.00 92.50 91 ALA A N 1
ATOM 741 C CA . ALA A 1 91 ? 22.162 12.579 -5.101 1.00 92.50 91 ALA A CA 1
ATOM 742 C C . ALA A 1 91 ? 21.328 13.228 -6.218 1.00 92.50 91 ALA A C 1
ATOM 744 O O . ALA A 1 91 ? 21.133 14.445 -6.217 1.00 92.50 91 ALA A O 1
ATOM 745 N N . TRP A 1 92 ? 20.749 12.422 -7.111 1.00 91.56 92 TRP A N 1
ATOM 746 C CA . TRP A 1 92 ? 19.878 12.914 -8.177 1.00 91.56 92 TRP A CA 1
ATOM 747 C C . TRP A 1 92 ? 18.626 13.622 -7.637 1.00 91.56 92 TRP A C 1
ATOM 749 O O . TRP A 1 92 ? 18.338 14.754 -8.032 1.00 91.56 92 TRP A O 1
ATOM 759 N N . ARG A 1 93 ? 17.924 13.024 -6.662 1.00 90.94 93 ARG A N 1
ATOM 760 C CA . ARG A 1 93 ? 16.770 13.666 -5.997 1.00 90.94 93 ARG A CA 1
ATOM 761 C C . ARG A 1 93 ? 17.147 14.983 -5.315 1.00 90.94 93 ARG A C 1
ATOM 763 O O . ARG A 1 93 ? 16.387 15.947 -5.381 1.00 90.94 93 ARG A O 1
ATOM 770 N N . THR A 1 94 ? 18.323 15.034 -4.693 1.00 92.94 94 THR A N 1
ATOM 771 C CA . THR A 1 94 ? 18.825 16.234 -4.007 1.00 92.94 94 THR A CA 1
ATOM 772 C C . THR A 1 94 ? 19.133 17.345 -5.010 1.00 92.94 94 THR A C 1
ATOM 774 O O . THR A 1 94 ? 18.770 18.495 -4.778 1.00 92.94 94 THR A O 1
ATOM 777 N N . SER A 1 95 ? 19.714 17.004 -6.165 1.00 93.56 95 SER A N 1
ATOM 778 C CA . SER A 1 95 ? 19.937 17.946 -7.267 1.00 93.56 95 SER A CA 1
ATOM 779 C C . SER A 1 95 ? 18.627 18.533 -7.800 1.00 93.56 95 SER A C 1
ATOM 781 O O . SER A 1 95 ? 18.539 19.737 -8.037 1.00 93.56 95 SER A O 1
ATOM 783 N N . ILE A 1 96 ? 17.578 17.718 -7.934 1.00 91.50 96 ILE A N 1
ATOM 784 C CA . ILE A 1 96 ? 16.247 18.201 -8.327 1.00 91.50 96 ILE A CA 1
ATOM 785 C C . ILE A 1 96 ? 15.688 19.164 -7.274 1.00 91.50 96 ILE A C 1
ATOM 787 O O . ILE A 1 96 ? 15.233 20.249 -7.629 1.00 91.50 96 ILE A O 1
ATOM 791 N N . ALA A 1 97 ? 15.761 18.806 -5.989 1.00 88.19 97 ALA A N 1
ATOM 792 C CA . ALA A 1 97 ? 15.277 19.655 -4.902 1.00 88.19 97 ALA A CA 1
ATOM 793 C C . ALA A 1 97 ? 16.027 20.997 -4.838 1.00 88.19 97 ALA A C 1
ATOM 795 O O . ALA A 1 97 ? 15.401 22.044 -4.692 1.00 88.19 97 ALA A O 1
ATOM 796 N N . MET A 1 98 ? 17.351 20.985 -5.022 1.00 89.56 98 MET A N 1
ATOM 797 C CA . MET A 1 98 ? 18.168 22.199 -5.111 1.00 89.56 98 MET A CA 1
ATOM 798 C C . MET A 1 98 ? 17.778 23.062 -6.315 1.00 89.56 98 MET A C 1
ATOM 800 O O . MET A 1 98 ? 17.607 24.268 -6.167 1.00 89.56 98 MET A O 1
ATOM 804 N N . ASN A 1 99 ? 17.573 22.461 -7.490 1.00 86.88 99 ASN A N 1
ATOM 805 C CA . ASN A 1 99 ? 17.129 23.196 -8.676 1.00 86.88 99 ASN A CA 1
ATOM 806 C C . ASN A 1 99 ? 15.727 23.793 -8.500 1.00 86.88 99 ASN A C 1
ATOM 808 O O . ASN A 1 99 ? 15.487 24.921 -8.923 1.00 86.88 99 ASN A O 1
ATOM 812 N N . MET A 1 100 ? 14.801 23.076 -7.859 1.00 83.00 100 MET A N 1
ATOM 813 C CA . MET A 1 100 ? 13.482 23.623 -7.525 1.00 83.00 100 MET A CA 1
ATOM 814 C C . MET A 1 100 ? 13.595 24.791 -6.542 1.00 83.00 100 MET A C 1
ATOM 816 O O . MET A 1 100 ? 12.904 25.786 -6.710 1.00 83.00 100 MET A O 1
ATOM 820 N N . TRP A 1 101 ? 14.486 24.699 -5.554 1.00 78.19 101 TRP A N 1
ATOM 821 C CA . TRP A 1 101 ? 14.688 25.745 -4.551 1.00 78.19 101 TRP A CA 1
ATOM 822 C C . TRP A 1 101 ? 15.301 27.025 -5.136 1.00 78.19 101 TRP A C 1
ATOM 824 O O . TRP A 1 101 ? 14.903 28.123 -4.762 1.00 78.19 101 TRP A O 1
ATOM 834 N N . VAL A 1 102 ? 16.243 26.893 -6.074 1.00 74.00 102 VAL A N 1
ATOM 835 C CA . VAL A 1 102 ? 16.910 28.037 -6.720 1.00 74.00 102 VAL A CA 1
ATOM 836 C C . VAL A 1 102 ? 15.994 28.759 -7.713 1.00 74.00 102 VAL A C 1
ATOM 838 O O . VAL A 1 102 ? 16.109 29.965 -7.847 1.00 74.00 102 VAL A O 1
ATOM 841 N N . ASN A 1 103 ? 15.058 28.064 -8.371 1.00 62.47 103 ASN A N 1
ATOM 842 C CA . ASN A 1 103 ? 14.106 28.689 -9.307 1.00 62.47 103 ASN A CA 1
ATOM 843 C C . ASN A 1 103 ? 12.906 29.381 -8.624 1.00 62.47 103 ASN A C 1
ATOM 845 O O . ASN A 1 103 ? 12.049 29.932 -9.313 1.00 62.47 103 ASN A O 1
ATOM 849 N N . VAL A 1 104 ? 12.799 29.309 -7.294 1.00 58.44 104 VAL A N 1
ATOM 850 C CA . VAL A 1 104 ? 11.714 29.929 -6.505 1.00 58.44 104 VAL A CA 1
ATOM 851 C C . VAL A 1 104 ? 12.157 31.258 -5.860 1.00 58.44 104 VAL A C 1
ATOM 853 O O . VAL A 1 104 ? 11.327 31.962 -5.284 1.00 58.44 104 VAL A O 1
ATOM 856 N N . ILE A 1 105 ? 13.433 31.637 -6.000 1.00 51.50 105 ILE A N 1
ATOM 857 C CA . ILE A 1 105 ? 13.999 32.943 -5.608 1.00 51.50 105 ILE A CA 1
ATOM 858 C C . ILE A 1 105 ? 14.366 33.712 -6.879 1.00 51.50 105 ILE A C 1
ATOM 860 O O . ILE A 1 105 ? 14.124 34.938 -6.908 1.00 51.50 105 ILE A O 1
#

Foldseek 3Di:
DVVVVVVVLLVVLVQVPVCSVDDNPDDPVVVVVVSVVSVVVVVVCVVPPVCPDDDRPPPPDPDDDDDDDDDDDDPVVVVVVVVVVVVVVVVVVVVVVVVVVVVVD

Sequence (105 aa):
VLRNVIERIFGIFKSRFTIFNSAPPFLFKTQVELVLVCAALHNFLRKECRSDEFPIEVVDEPSSSMLPINEDHTFEPIIQIQEQERKDANAWRTSIAMNMWVNVI

Organism: Cajanus cajan (NCBI:txid3821)

pLDDT: mean 74.84, std 18.58, range [35.28, 94.31]